Protein AF-A0A2K8KX48-F1 (afdb_monomer_lite)

Foldseek 3Di:
DDLLVVLVVLLVVLLVVQLCVLCVVVVVQDDDDPVLVVLLCLLVVLLVVVCCVPVVPDPPLVVPVVVNSVVSSVSSNVSSNLSSCLRVCSSVDHQPDPVSSNVSSNVSSVVSSVVSNVVVVVVCVVVVVVVVPPDDPD

Secondary structure (DSSP, 8-state):
--HHHHHHHHHHHHHHHHHHHHHHHTGGG-PPPHHHHHHHTHHHHHHHHHHHHHHTT-HHHHS-HHHHHHHHHHHHHHHHHHHHGGGGGGGTS---SHHHHHHHHHHHHHHHHHHHHHHHHHHHHHHHHHHHHSS---

Structure (mmCIF, N/CA/C/O backbone):
data_AF-A0A2K8KX48-F1
#
_entry.id   AF-A0A2K8KX48-F1
#
loop_
_atom_site.group_PDB
_atom_site.id
_atom_site.type_symbol
_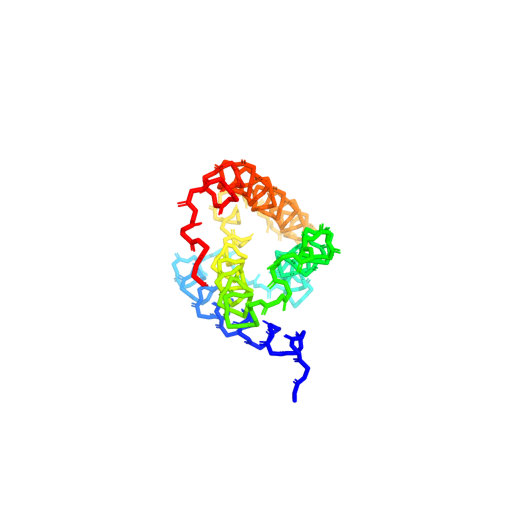atom_site.label_atom_id
_atom_site.label_alt_id
_atom_site.label_comp_id
_atom_site.label_asym_id
_atom_site.label_entity_id
_atom_site.label_seq_id
_atom_site.pdbx_PDB_ins_code
_atom_site.Cartn_x
_atom_site.Cartn_y
_atom_site.Cartn_z
_atom_site.occupancy
_atom_site.B_iso_or_equiv
_atom_site.auth_seq_id
_atom_site.auth_comp_id
_atom_site.auth_asym_id
_atom_site.auth_atom_id
_atom_site.pdbx_PDB_model_num
ATOM 1 N N . MET A 1 1 ? -8.140 -1.279 -21.639 1.00 60.91 1 MET A N 1
ATOM 2 C CA . MET A 1 1 ? -8.282 -1.159 -20.169 1.00 60.91 1 MET A CA 1
ATOM 3 C C . MET A 1 1 ? -7.151 -0.266 -19.671 1.00 60.91 1 MET A C 1
ATOM 5 O O . MET A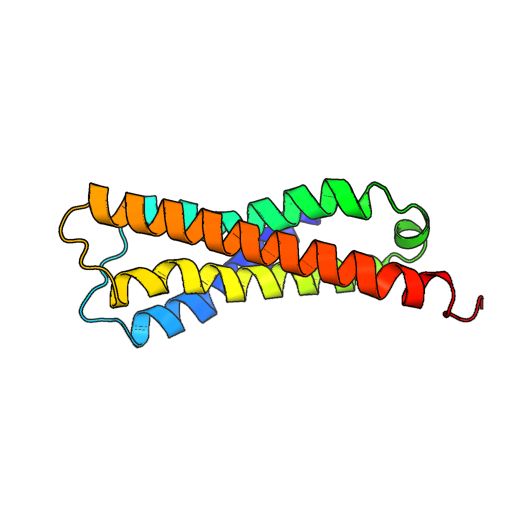 1 1 ? -6.049 -0.441 -20.174 1.00 60.91 1 MET A O 1
ATOM 9 N N . SER A 1 2 ? -7.387 0.729 -18.805 1.00 80.25 2 SER A N 1
ATOM 10 C CA . SER A 1 2 ? -6.300 1.636 -18.388 1.00 80.25 2 SER A CA 1
ATOM 11 C C . SER A 1 2 ? -5.314 0.924 -17.441 1.00 80.25 2 SER A C 1
ATOM 13 O O . SER A 1 2 ? -5.760 0.128 -16.608 1.00 80.25 2 SER A O 1
ATOM 15 N N . PRO A 1 3 ? -3.995 1.204 -17.511 1.00 76.12 3 PRO A N 1
ATOM 16 C CA . PRO A 1 3 ? -2.998 0.586 -16.625 1.00 76.12 3 PRO A CA 1
ATOM 17 C C . PRO A 1 3 ? -3.282 0.816 -15.134 1.00 76.12 3 PRO A C 1
ATOM 19 O O . PRO A 1 3 ? -3.030 -0.050 -14.299 1.00 76.12 3 PRO A O 1
ATOM 22 N N . LEU A 1 4 ? -3.870 1.969 -14.805 1.00 81.44 4 LEU A N 1
ATOM 23 C CA . LEU A 1 4 ? -4.256 2.343 -13.445 1.00 81.44 4 LEU A CA 1
ATOM 24 C C . LEU A 1 4 ? -5.456 1.530 -12.941 1.00 81.44 4 LEU A C 1
ATOM 26 O O . LEU A 1 4 ? -5.487 1.106 -11.791 1.00 81.44 4 LEU A O 1
ATOM 30 N N . PHE A 1 5 ? -6.427 1.245 -13.808 1.00 84.31 5 PHE A N 1
ATOM 31 C CA . PHE A 1 5 ? -7.535 0.363 -13.449 1.00 84.31 5 PHE A CA 1
ATOM 32 C C . PHE A 1 5 ? -7.069 -1.091 -13.303 1.00 84.31 5 PHE A C 1
ATOM 34 O O . PHE A 1 5 ? -7.458 -1.777 -12.362 1.00 84.31 5 PHE A O 1
ATOM 41 N N . GLN A 1 6 ? -6.176 -1.554 -14.181 1.00 85.38 6 GLN A N 1
ATOM 42 C CA . GLN A 1 6 ? -5.566 -2.880 -14.059 1.00 85.38 6 GLN A CA 1
ATOM 43 C C . GLN A 1 6 ? -4.768 -3.027 -12.760 1.00 85.38 6 GLN A C 1
ATOM 45 O O . GLN A 1 6 ? -4.885 -4.049 -12.085 1.00 85.38 6 GLN A O 1
ATOM 50 N N . SER A 1 7 ? -4.001 -2.001 -12.382 1.00 86.62 7 SER A N 1
ATOM 51 C CA . SER A 1 7 ? -3.256 -2.001 -11.123 1.00 86.62 7 SER A CA 1
ATOM 52 C C . SER A 1 7 ? -4.188 -2.060 -9.918 1.00 86.62 7 SER A C 1
ATOM 54 O O . SER A 1 7 ? -3.938 -2.837 -9.003 1.00 86.62 7 SER A O 1
ATOM 56 N N . LEU A 1 8 ? -5.288 -1.305 -9.933 1.00 89.81 8 LEU A N 1
ATOM 57 C CA . LEU A 1 8 ? -6.283 -1.333 -8.867 1.00 89.81 8 LEU A CA 1
ATOM 58 C C . LEU A 1 8 ? -6.912 -2.723 -8.714 1.00 89.81 8 LEU A C 1
ATOM 60 O O . LEU A 1 8 ? -7.068 -3.198 -7.593 1.00 89.81 8 LEU A O 1
ATOM 64 N N . LEU A 1 9 ? -7.244 -3.392 -9.822 1.00 91.62 9 LEU A N 1
ATOM 65 C CA . LEU A 1 9 ? -7.827 -4.736 -9.789 1.00 91.62 9 LEU A CA 1
ATOM 66 C C . LEU A 1 9 ? -6.846 -5.783 -9.251 1.00 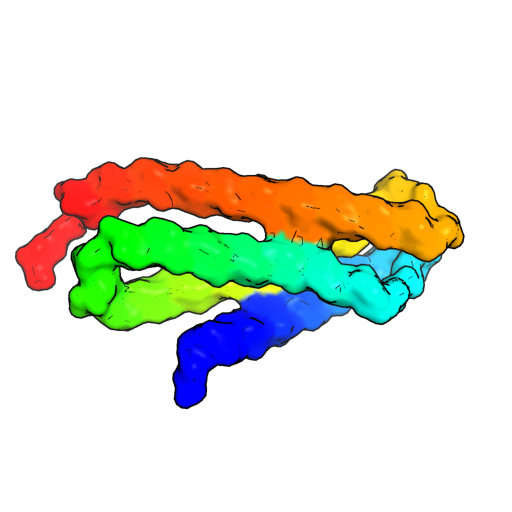91.62 9 LEU A C 1
ATOM 68 O O . LEU A 1 9 ? -7.218 -6.578 -8.389 1.00 91.62 9 LEU A O 1
ATOM 72 N N . ILE A 1 10 ? -5.593 -5.766 -9.720 1.00 90.56 10 ILE A N 1
ATOM 73 C CA . ILE A 1 10 ? -4.540 -6.661 -9.213 1.00 90.56 10 ILE A CA 1
ATOM 74 C C . ILE A 1 10 ? -4.321 -6.403 -7.722 1.00 90.56 10 ILE A C 1
ATOM 76 O O . ILE A 1 10 ? -4.277 -7.342 -6.928 1.00 90.56 10 ILE A O 1
ATOM 80 N N . TYR A 1 11 ? -4.234 -5.131 -7.335 1.00 91.62 11 TYR A N 1
ATOM 81 C CA . TYR A 1 11 ? -4.080 -4.731 -5.947 1.00 91.62 11 TYR A CA 1
ATOM 82 C C . TYR A 1 11 ? -5.220 -5.246 -5.076 1.00 91.62 11 TYR A C 1
ATOM 84 O O . TYR A 1 11 ? -4.969 -5.886 -4.061 1.00 91.62 11 TYR A O 1
ATOM 92 N N . ALA A 1 12 ? -6.466 -4.996 -5.482 1.00 90.94 12 ALA A N 1
ATOM 93 C CA . ALA A 1 12 ? -7.648 -5.404 -4.740 1.00 90.94 12 ALA A CA 1
ATOM 94 C C . ALA A 1 12 ? -7.712 -6.928 -4.586 1.00 90.94 12 ALA A C 1
ATOM 96 O O . ALA A 1 12 ? -7.998 -7.413 -3.493 1.00 90.94 12 ALA A O 1
ATOM 97 N N . LEU A 1 13 ? -7.386 -7.683 -5.641 1.00 92.81 13 LEU A N 1
ATOM 98 C CA . LEU A 1 13 ? -7.326 -9.142 -5.584 1.00 92.81 13 LEU A CA 1
ATOM 99 C C . LEU A 1 13 ? -6.310 -9.616 -4.537 1.00 92.81 13 LEU A C 1
ATOM 101 O O . LEU A 1 13 ? -6.654 -10.402 -3.653 1.00 92.81 13 LEU A O 1
ATOM 105 N N . VAL A 1 14 ? -5.074 -9.115 -4.608 1.00 91.88 14 VAL A N 1
ATOM 106 C CA . VAL A 1 14 ? -4.014 -9.480 -3.657 1.00 91.88 14 VAL A CA 1
ATOM 107 C C . VAL A 1 14 ? -4.395 -9.050 -2.241 1.00 91.88 14 VAL A C 1
ATOM 109 O O . VAL A 1 14 ? -4.291 -9.845 -1.308 1.00 91.88 14 VAL A O 1
ATOM 112 N N . LEU A 1 15 ? -4.897 -7.826 -2.073 1.00 89.81 15 LEU A N 1
ATOM 113 C CA . LEU A 1 15 ? -5.318 -7.298 -0.781 1.00 89.81 15 LEU A CA 1
ATOM 114 C C . LEU A 1 15 ? -6.401 -8.178 -0.153 1.00 89.81 15 LEU A C 1
ATOM 116 O O . LEU A 1 15 ? -6.279 -8.523 1.015 1.00 89.81 15 LEU A O 1
ATOM 120 N N . VAL A 1 16 ? -7.429 -8.584 -0.903 1.00 88.75 16 VAL A N 1
ATOM 121 C CA . VAL A 1 16 ? -8.497 -9.456 -0.387 1.00 88.75 16 VAL A CA 1
ATOM 122 C C . VAL A 1 16 ? -7.938 -10.811 0.047 1.00 88.75 16 VAL A C 1
ATOM 124 O O . VAL A 1 16 ? -8.238 -11.274 1.151 1.00 88.75 16 VAL A O 1
ATOM 127 N N . VAL A 1 17 ? -7.087 -11.438 -0.769 1.00 89.88 17 VAL A N 1
ATOM 128 C CA . VAL A 1 17 ? -6.478 -12.738 -0.437 1.00 89.88 17 VAL A CA 1
ATOM 129 C C . VAL A 1 17 ? -5.649 -12.645 0.845 1.00 89.88 17 VAL A C 1
ATOM 131 O O . VAL A 1 17 ? -5.834 -13.442 1.762 1.00 89.88 17 VAL A O 1
ATOM 134 N N . PHE A 1 18 ? -4.769 -11.655 0.964 1.00 88.25 18 PHE A N 1
ATOM 135 C CA . PHE A 1 18 ? -3.897 -11.563 2.134 1.00 88.25 18 PHE A CA 1
ATOM 136 C C . PHE A 1 18 ? -4.613 -11.002 3.367 1.00 88.25 18 PHE A C 1
ATOM 138 O O . PHE A 1 18 ? -4.403 -11.501 4.471 1.00 88.25 18 PHE A O 1
ATOM 145 N N . ALA A 1 19 ? -5.520 -10.034 3.212 1.00 83.75 19 ALA A N 1
ATOM 146 C CA . ALA A 1 19 ? -6.298 -9.502 4.330 1.00 83.75 19 ALA A CA 1
ATOM 147 C C . ALA A 1 19 ? -7.219 -10.569 4.931 1.00 83.75 19 ALA A C 1
ATOM 149 O O . ALA A 1 19 ? -7.367 -10.619 6.151 1.00 83.75 19 ALA A O 1
ATOM 150 N N . THR A 1 20 ? -7.791 -11.465 4.117 1.00 83.69 20 THR A N 1
ATOM 151 C CA . THR A 1 20 ? -8.572 -12.604 4.634 1.00 83.69 20 THR A CA 1
ATOM 152 C C . THR A 1 20 ? -7.700 -13.599 5.399 1.00 83.69 20 THR A C 1
ATOM 154 O O . THR A 1 20 ? -8.129 -14.082 6.449 1.00 83.69 20 THR A O 1
ATOM 157 N N . MET A 1 21 ? -6.465 -13.856 4.955 1.00 82.81 21 MET A N 1
ATOM 158 C CA . MET A 1 21 ? -5.500 -14.684 5.695 1.00 82.81 21 MET A CA 1
ATOM 159 C C . MET A 1 21 ? -5.070 -14.049 7.024 1.00 82.81 21 MET A C 1
ATOM 161 O O . MET A 1 21 ? -5.011 -14.734 8.045 1.00 82.81 21 MET A O 1
ATOM 165 N N . VAL A 1 22 ? -4.784 -12.745 7.029 1.00 79.12 22 VAL A N 1
ATOM 166 C CA . VAL A 1 22 ? -4.429 -11.989 8.241 1.00 79.12 22 VAL A CA 1
ATOM 167 C C . VAL A 1 22 ? -5.613 -11.994 9.212 1.00 79.12 22 VAL A C 1
ATOM 169 O O . VAL A 1 22 ? -5.481 -12.390 10.370 1.00 79.12 22 VAL A O 1
ATOM 172 N N . HIS A 1 23 ? -6.809 -11.676 8.717 1.00 77.38 23 HIS A N 1
ATOM 173 C CA . HIS A 1 23 ? -8.026 -11.632 9.516 1.00 77.38 23 HIS A CA 1
ATOM 174 C C . HIS A 1 23 ? -8.443 -13.000 10.077 1.00 77.38 23 HIS A C 1
ATOM 176 O O . HIS A 1 23 ? -8.885 -13.063 11.226 1.00 77.38 23 HIS A O 1
ATOM 182 N N . SER A 1 24 ? -8.290 -14.099 9.326 1.00 75.06 24 SER A N 1
ATOM 183 C CA . SER A 1 24 ? -8.662 -15.441 9.803 1.00 75.06 24 SER A CA 1
ATOM 184 C C . SER A 1 24 ? -7.874 -15.853 11.049 1.00 75.06 24 SER A C 1
ATOM 186 O O . SER A 1 24 ? -8.444 -16.457 11.958 1.00 75.06 24 SER A O 1
ATOM 188 N N . LYS A 1 25 ? -6.603 -15.441 11.142 1.00 69.62 25 LYS A N 1
ATOM 189 C CA . LYS A 1 25 ? -5.748 -15.646 12.320 1.00 69.62 25 LYS A CA 1
ATOM 190 C C . LYS A 1 25 ? -6.095 -14.732 13.500 1.00 69.62 25 LYS A C 1
ATOM 192 O O . LYS A 1 25 ? -5.723 -15.035 14.627 1.00 69.62 25 LYS A O 1
ATOM 197 N N . GLY A 1 26 ? -6.827 -13.645 13.261 1.00 63.25 26 GLY A N 1
ATOM 198 C CA . GLY A 1 26 ? -7.136 -12.602 14.243 1.00 63.25 26 GLY A CA 1
ATOM 199 C C . GLY A 1 26 ? -8.606 -12.479 14.654 1.00 63.25 26 GLY A C 1
ATOM 200 O O . GLY A 1 26 ? -8.986 -11.446 15.210 1.00 63.25 26 GLY A O 1
ATOM 201 N N . ARG A 1 27 ? -9.441 -13.493 14.367 1.00 62.50 27 ARG A N 1
ATOM 202 C CA . ARG A 1 27 ? -10.919 -13.471 14.498 1.00 62.50 27 ARG A CA 1
ATOM 203 C C . ARG A 1 27 ? -11.461 -12.900 15.816 1.00 62.50 27 ARG A C 1
ATOM 205 O O . ARG A 1 27 ? -12.545 -12.328 15.809 1.00 62.50 27 ARG A O 1
ATOM 212 N N . HIS A 1 28 ? -10.732 -13.020 16.925 1.00 57.19 28 HIS A N 1
ATOM 213 C CA . HIS A 1 28 ? -11.203 -12.585 18.244 1.00 57.19 28 HIS A CA 1
ATOM 214 C C . HIS A 1 28 ? -11.211 -11.059 18.476 1.00 57.19 28 HIS A C 1
ATOM 216 O O . HIS A 1 28 ? -11.863 -10.615 19.417 1.00 57.19 28 HIS A O 1
ATOM 222 N N . PHE A 1 29 ? -10.554 -10.246 17.633 1.00 54.25 29 PHE A N 1
ATOM 223 C CA . PHE A 1 29 ? -10.338 -8.808 17.903 1.00 54.25 29 PHE A CA 1
ATOM 224 C C . PHE A 1 29 ? -10.964 -7.840 16.875 1.00 54.25 29 PHE A C 1
ATOM 226 O O . PHE A 1 29 ? -10.794 -6.619 16.972 1.00 54.25 29 PHE A O 1
ATOM 233 N N . ASN A 1 30 ? -11.646 -8.350 15.841 1.00 59.91 30 ASN A N 1
ATOM 234 C CA . ASN A 1 30 ? -11.491 -7.716 14.531 1.00 59.91 30 ASN A CA 1
ATOM 235 C C . ASN A 1 30 ? -12.752 -7.524 13.677 1.00 59.91 30 ASN A C 1
ATOM 237 O O . ASN A 1 30 ? -12.694 -7.748 12.478 1.00 59.91 30 ASN A O 1
ATOM 241 N N . THR A 1 31 ? -13.874 -7.028 14.203 1.00 71.19 31 THR A N 1
ATOM 242 C CA . THR A 1 31 ? -14.864 -6.406 13.298 1.00 71.19 31 THR A CA 1
ATOM 243 C C . THR A 1 31 ? -14.206 -5.209 12.600 1.00 71.19 31 THR A C 1
ATOM 245 O O . THR A 1 31 ? -13.762 -4.266 13.268 1.00 71.19 31 THR A O 1
ATOM 248 N N . ILE A 1 32 ? -14.081 -5.295 11.271 1.00 70.50 32 ILE A 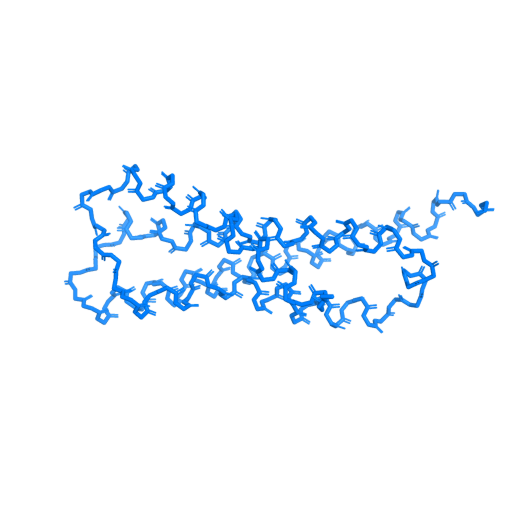N 1
ATOM 249 C CA . ILE A 1 32 ? -13.567 -4.228 10.404 1.00 70.50 32 ILE A CA 1
ATOM 250 C C . ILE A 1 32 ? -14.744 -3.315 10.079 1.00 70.50 32 ILE A C 1
ATOM 252 O O . ILE A 1 32 ? -15.733 -3.746 9.485 1.00 70.50 32 ILE A O 1
ATOM 256 N N . HIS A 1 33 ? -14.653 -2.060 10.492 1.00 76.75 33 HIS A N 1
ATOM 257 C CA . HIS A 1 33 ? -15.613 -1.037 10.128 1.00 76.75 33 HIS A CA 1
ATOM 258 C C . HIS A 1 33 ? -15.424 -0.665 8.646 1.00 76.75 33 HIS A C 1
ATOM 260 O O . HIS A 1 33 ? -14.284 -0.546 8.202 1.00 76.75 33 HIS A O 1
ATOM 266 N N . PRO A 1 34 ? -16.486 -0.414 7.862 1.00 78.62 34 PRO A N 1
ATOM 267 C CA . PRO A 1 34 ? -16.352 -0.103 6.434 1.00 78.62 34 PRO A CA 1
ATOM 268 C C . PRO A 1 34 ? -15.403 1.067 6.127 1.00 78.62 34 PRO A C 1
ATOM 270 O O . PRO A 1 34 ? -14.644 1.014 5.167 1.00 78.62 34 PRO A O 1
ATOM 273 N N . LEU A 1 35 ? -15.382 2.095 6.984 1.00 80.00 35 LEU A N 1
ATOM 274 C CA . LEU A 1 35 ? -14.458 3.235 6.858 1.00 80.00 35 LEU A CA 1
ATOM 275 C C . LEU A 1 35 ? -12.977 2.837 6.961 1.00 80.00 35 LEU A C 1
ATOM 277 O O . LEU A 1 35 ? -12.117 3.522 6.416 1.00 80.00 35 LEU A O 1
ATOM 281 N N . GLU A 1 36 ? -12.667 1.730 7.635 1.00 75.75 36 GLU A N 1
ATOM 282 C CA . GLU A 1 36 ? -11.297 1.236 7.769 1.00 75.75 36 GLU A CA 1
ATOM 283 C C . GLU A 1 36 ? -10.750 0.670 6.452 1.00 75.75 36 GLU A C 1
ATOM 285 O O . GLU A 1 36 ? -9.538 0.664 6.245 1.00 75.75 36 GLU A O 1
ATOM 290 N N . ILE A 1 37 ? -11.636 0.242 5.545 1.00 80.50 37 ILE A N 1
ATOM 291 C CA . ILE A 1 37 ? -11.265 -0.347 4.254 1.00 80.50 37 ILE A CA 1
ATOM 292 C C . ILE A 1 37 ? -10.496 0.667 3.405 1.00 80.50 37 ILE A C 1
ATOM 294 O O . ILE A 1 37 ? -9.542 0.287 2.737 1.00 80.50 37 ILE A O 1
ATOM 298 N N . ALA A 1 38 ? -10.840 1.956 3.478 1.00 85.00 38 ALA A N 1
ATOM 299 C CA . ALA A 1 38 ? -10.148 3.002 2.726 1.00 85.00 38 ALA A CA 1
ATOM 300 C C . ALA A 1 38 ? -8.646 3.072 3.062 1.00 85.00 38 ALA A C 1
ATOM 302 O O . ALA A 1 38 ? -7.819 3.245 2.168 1.00 85.00 38 ALA A O 1
ATOM 303 N N . PHE A 1 39 ? -8.273 2.860 4.328 1.00 86.81 39 PHE A N 1
ATOM 304 C CA . PHE A 1 39 ? -6.870 2.887 4.761 1.00 86.81 39 PHE A CA 1
ATOM 305 C C . PHE A 1 39 ? -6.071 1.687 4.269 1.00 86.81 39 PHE A C 1
ATOM 307 O O . PHE A 1 39 ? -4.854 1.783 4.120 1.00 86.81 39 PHE A O 1
ATOM 314 N N . LEU A 1 40 ? -6.745 0.581 3.944 1.00 86.75 40 LEU A N 1
ATOM 315 C CA . LEU A 1 40 ? -6.084 -0.552 3.314 1.00 86.75 40 LEU A CA 1
ATOM 316 C C . LEU A 1 40 ? -5.547 -0.193 1.935 1.00 86.75 40 LEU A C 1
ATOM 318 O O . LEU A 1 40 ? -4.577 -0.811 1.544 1.00 86.75 40 LEU A O 1
ATOM 322 N N . PHE A 1 41 ? -6.102 0.807 1.239 1.00 89.38 41 PHE A N 1
ATOM 323 C CA . PHE A 1 41 ? -5.657 1.233 -0.094 1.00 89.38 41 PHE A CA 1
ATOM 324 C C . PHE A 1 41 ? -4.529 2.280 -0.082 1.00 89.38 41 PHE A C 1
ATOM 326 O O . PHE A 1 41 ? -4.007 2.619 -1.145 1.00 89.38 41 PHE A O 1
ATOM 333 N N . MET A 1 42 ? -4.099 2.778 1.084 1.00 89.56 42 MET A N 1
ATOM 334 C CA . MET A 1 42 ? -2.992 3.749 1.164 1.00 89.56 42 MET A CA 1
ATOM 335 C C . MET A 1 42 ? -1.674 3.254 0.538 1.00 89.56 42 MET A C 1
ATOM 337 O O . MET A 1 42 ? -1.030 4.027 -0.178 1.00 89.56 42 MET A O 1
ATOM 341 N N . PRO A 1 43 ? -1.278 1.976 0.692 1.00 88.75 43 PRO A N 1
ATOM 342 C CA . PRO A 1 43 ? -0.095 1.452 0.013 1.00 88.75 43 PRO A CA 1
ATOM 343 C C . PRO A 1 43 ? -0.228 1.447 -1.514 1.00 88.75 43 PRO A C 1
ATOM 345 O O . PRO A 1 43 ? 0.754 1.700 -2.208 1.00 88.75 43 PRO A O 1
ATOM 348 N N . TRP A 1 44 ? -1.431 1.219 -2.055 1.00 90.38 44 TRP A N 1
ATOM 349 C CA . TRP A 1 44 ? -1.669 1.337 -3.498 1.00 90.38 44 TRP A CA 1
ATOM 350 C C . TRP A 1 44 ? -1.519 2.777 -3.981 1.00 90.38 44 TRP A C 1
ATOM 352 O O . TRP A 1 44 ? -0.819 3.015 -4.962 1.00 90.38 44 TRP A O 1
ATOM 362 N N . LEU A 1 45 ? -2.112 3.740 -3.267 1.00 89.56 45 LEU A N 1
ATOM 363 C CA . LEU A 1 45 ? -1.954 5.165 -3.580 1.00 89.56 45 LEU A CA 1
ATOM 364 C C . LEU A 1 45 ? -0.482 5.581 -3.558 1.00 89.56 45 LEU A C 1
ATOM 366 O O . LEU A 1 45 ? -0.037 6.342 -4.413 1.00 89.56 45 LEU A O 1
ATOM 370 N N . THR A 1 46 ? 0.283 5.025 -2.621 1.00 87.38 46 THR A N 1
ATOM 371 C CA . THR A 1 46 ? 1.722 5.260 -2.510 1.00 87.38 46 THR A CA 1
ATOM 372 C C . THR A 1 46 ? 2.481 4.682 -3.699 1.00 87.38 46 THR A C 1
ATOM 374 O O . THR A 1 46 ? 3.310 5.386 -4.268 1.00 87.38 46 THR A O 1
ATOM 37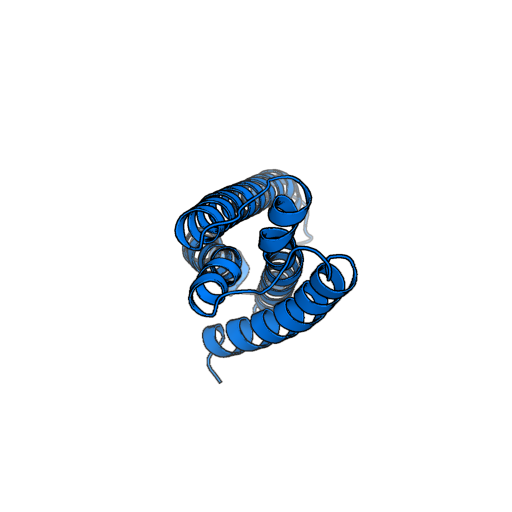7 N N . VAL A 1 47 ? 2.171 3.453 -4.136 1.00 84.75 47 VAL A N 1
ATOM 378 C CA . VAL A 1 47 ? 2.732 2.888 -5.378 1.00 84.75 47 VAL A CA 1
ATOM 379 C C . VAL A 1 47 ? 2.424 3.787 -6.561 1.00 84.75 47 VAL A C 1
ATOM 381 O O . VAL A 1 47 ? 3.341 4.141 -7.287 1.00 84.75 47 VAL A O 1
ATOM 384 N N . VAL A 1 48 ? 1.164 4.177 -6.755 1.00 84.62 48 VAL A N 1
ATOM 385 C CA . VAL A 1 48 ? 0.765 5.004 -7.902 1.00 84.62 48 VAL A CA 1
ATOM 386 C C . VAL A 1 48 ? 1.478 6.358 -7.876 1.00 84.62 48 VAL A C 1
ATOM 388 O O . VAL A 1 48 ? 2.025 6.776 -8.896 1.00 84.62 48 VAL A O 1
ATOM 391 N N . GLY A 1 49 ? 1.527 7.016 -6.714 1.00 82.00 49 GLY A N 1
ATOM 392 C CA . GLY A 1 49 ? 2.197 8.305 -6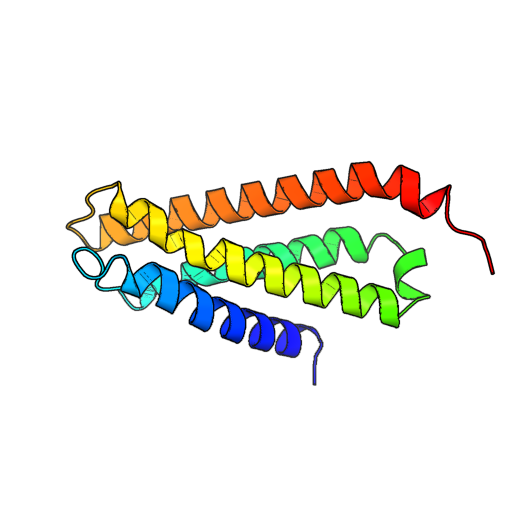.544 1.00 82.00 49 GLY A CA 1
ATOM 393 C C . GLY A 1 49 ? 3.705 8.221 -6.774 1.00 82.00 49 GLY A C 1
ATOM 394 O O . GLY A 1 49 ? 4.260 9.003 -7.542 1.00 82.00 49 GLY A O 1
ATOM 395 N N . MET A 1 50 ? 4.373 7.235 -6.172 1.00 77.12 50 MET A N 1
ATOM 396 C CA . MET A 1 50 ? 5.804 7.017 -6.384 1.00 77.12 50 MET A CA 1
ATOM 397 C C . MET A 1 50 ? 6.111 6.646 -7.823 1.00 77.12 50 MET A C 1
ATOM 399 O O . MET A 1 50 ? 7.052 7.168 -8.403 1.00 77.12 50 MET A O 1
ATOM 403 N N . ALA A 1 51 ? 5.327 5.759 -8.414 1.00 71.19 51 ALA A N 1
ATOM 404 C CA . ALA A 1 51 ? 5.562 5.306 -9.764 1.00 71.19 51 ALA A CA 1
ATOM 405 C C . ALA A 1 51 ? 5.428 6.460 -10.774 1.00 71.19 51 ALA A C 1
ATOM 407 O O . ALA A 1 51 ? 6.211 6.525 -11.715 1.00 71.19 51 ALA A O 1
ATOM 408 N N . TYR A 1 52 ? 4.535 7.427 -10.534 1.00 69.06 52 TYR A N 1
ATOM 409 C CA . TYR A 1 52 ? 4.485 8.658 -11.326 1.00 69.06 52 TYR A CA 1
ATOM 410 C C . TYR A 1 52 ? 5.766 9.502 -11.186 1.00 69.06 52 TYR A C 1
ATOM 412 O O . TYR A 1 52 ? 6.301 9.975 -12.183 1.00 69.06 52 TYR A O 1
ATOM 420 N N . ILE A 1 53 ? 6.291 9.647 -9.964 1.00 69.44 53 ILE A N 1
ATOM 421 C CA . ILE A 1 53 ? 7.494 10.449 -9.674 1.00 69.44 53 ILE A CA 1
ATOM 422 C C . ILE A 1 53 ? 8.782 9.777 -10.186 1.00 69.44 53 ILE A C 1
ATOM 424 O O . ILE A 1 53 ? 9.645 10.450 -10.743 1.00 69.44 53 ILE A O 1
ATOM 428 N N . PHE A 1 54 ? 8.927 8.464 -9.993 1.00 64.19 54 PHE A N 1
ATOM 429 C CA . PHE A 1 54 ? 10.154 7.716 -10.289 1.00 64.19 54 PHE A CA 1
ATOM 430 C C . PHE A 1 54 ? 10.210 7.177 -11.714 1.00 64.19 54 PHE A C 1
ATOM 432 O O . PHE A 1 54 ? 11.280 7.170 -12.306 1.00 64.19 54 PHE A O 1
ATOM 439 N N . PHE A 1 55 ? 9.098 6.706 -12.283 1.00 59.81 55 PHE A N 1
ATOM 440 C CA . PHE A 1 55 ? 9.126 6.239 -13.670 1.00 59.81 55 PHE A CA 1
ATOM 441 C C . PHE A 1 55 ? 8.944 7.379 -14.660 1.00 59.81 55 PHE A C 1
ATOM 443 O O . PHE A 1 55 ? 9.487 7.298 -15.752 1.00 59.81 55 PHE A O 1
ATOM 450 N N . GLY A 1 56 ? 8.250 8.458 -14.279 1.00 56.19 56 GLY A N 1
ATOM 451 C CA . GLY A 1 56 ? 8.169 9.672 -15.093 1.00 56.19 56 GLY A CA 1
ATOM 452 C C . GLY A 1 56 ? 9.514 10.380 -15.296 1.00 56.19 56 GLY A C 1
ATOM 453 O O . GLY A 1 56 ? 9.611 11.208 -16.191 1.00 56.19 56 GLY A O 1
ATOM 454 N N . SER A 1 57 ? 10.539 10.064 -14.496 1.00 56.06 57 SER A N 1
ATOM 455 C CA . SER A 1 57 ? 11.878 10.664 -14.580 1.00 56.06 57 SER A CA 1
ATOM 456 C C . SER A 1 57 ? 12.930 9.789 -15.273 1.00 56.06 57 SER A C 1
ATOM 458 O O . SER A 1 57 ? 14.075 10.220 -15.395 1.00 56.06 57 SER A O 1
ATOM 460 N N . ILE A 1 58 ? 12.577 8.576 -15.725 1.00 57.44 58 ILE A N 1
ATOM 461 C CA . ILE A 1 58 ? 13.514 7.632 -16.357 1.00 57.44 58 ILE A CA 1
ATOM 462 C C . ILE A 1 58 ? 13.046 7.321 -17.785 1.00 57.44 58 ILE A C 1
ATOM 464 O O . ILE A 1 58 ? 12.319 6.352 -18.019 1.00 57.44 58 ILE A O 1
ATOM 468 N N . ASP A 1 59 ? 13.512 8.116 -18.751 1.00 53.59 59 ASP A N 1
ATOM 469 C CA . ASP A 1 59 ? 13.188 7.956 -20.179 1.00 53.59 59 ASP A CA 1
ATOM 470 C C . ASP A 1 59 ? 13.597 6.571 -20.727 1.00 53.59 59 ASP A C 1
ATOM 472 O O . ASP A 1 59 ? 12.852 5.941 -21.475 1.00 53.59 59 ASP A O 1
ATOM 476 N N . ALA A 1 60 ? 14.719 6.017 -20.251 1.00 53.91 60 ALA A N 1
ATOM 477 C CA . ALA A 1 60 ? 15.240 4.712 -20.681 1.00 53.91 60 ALA A CA 1
ATOM 478 C C . ALA A 1 60 ? 14.344 3.510 -20.306 1.00 53.91 60 ALA A C 1
ATOM 480 O O . ALA A 1 60 ? 14.447 2.439 -20.907 1.00 53.91 60 ALA A O 1
ATOM 481 N N . LEU A 1 61 ? 13.454 3.651 -19.313 1.00 52.94 61 LEU A N 1
ATOM 482 C CA . LEU A 1 61 ? 12.534 2.577 -18.914 1.00 52.94 61 LEU A CA 1
ATOM 483 C C . LEU A 1 61 ? 11.278 2.537 -19.797 1.00 52.94 61 LEU A C 1
ATOM 485 O O . LEU A 1 61 ? 10.672 1.473 -19.945 1.00 52.94 61 LEU A O 1
ATOM 489 N N . TYR A 1 62 ? 10.904 3.672 -20.397 1.00 51.34 62 TYR A N 1
ATOM 490 C CA . TYR A 1 62 ? 9.765 3.774 -21.313 1.00 51.34 62 TYR A CA 1
ATOM 491 C C . TYR A 1 62 ? 10.030 3.092 -22.658 1.00 51.34 62 TYR A C 1
ATOM 493 O O . TYR A 1 62 ? 9.105 2.535 -23.251 1.00 51.34 62 TYR A O 1
ATOM 501 N N . GLU A 1 63 ? 11.286 3.062 -23.108 1.00 53.97 63 GLU A N 1
ATOM 502 C CA . GLU A 1 63 ? 11.682 2.424 -24.371 1.00 53.97 63 GLU A CA 1
ATOM 503 C C . GLU A 1 63 ? 11.528 0.889 -24.341 1.00 53.97 63 GLU A C 1
ATOM 505 O O . GLU A 1 63 ? 11.346 0.258 -25.383 1.00 53.97 63 GLU A O 1
ATOM 510 N N . ARG A 1 64 ? 11.510 0.267 -23.148 1.00 63.22 64 ARG A N 1
ATOM 511 C CA . ARG A 1 64 ? 11.341 -1.188 -22.955 1.00 63.22 64 ARG A CA 1
ATOM 512 C C . ARG A 1 64 ? 10.022 -1.519 -22.239 1.00 63.22 64 ARG A C 1
ATOM 514 O O . ARG A 1 64 ? 9.992 -1.957 -21.086 1.00 63.22 64 ARG A O 1
ATOM 521 N N . THR A 1 65 ? 8.914 -1.365 -22.965 1.00 66.38 65 THR A N 1
ATOM 522 C CA . THR A 1 65 ? 7.516 -1.507 -22.489 1.00 66.38 65 THR A CA 1
ATOM 523 C C . THR A 1 65 ? 7.210 -2.776 -21.671 1.00 66.38 65 THR A C 1
ATOM 525 O O . THR A 1 65 ? 6.439 -2.724 -20.706 1.00 66.38 65 THR A O 1
ATOM 528 N N . GLY A 1 66 ? 7.819 -3.920 -22.002 1.00 67.62 66 GLY A N 1
ATOM 529 C CA . GLY A 1 66 ? 7.614 -5.184 -21.279 1.00 67.62 66 GLY A CA 1
ATOM 530 C C . GLY A 1 66 ? 8.210 -5.193 -19.866 1.00 67.62 66 GLY A C 1
ATOM 531 O O . GLY A 1 66 ? 7.564 -5.639 -18.916 1.00 67.62 66 GLY A O 1
ATOM 532 N N . VAL A 1 67 ? 9.415 -4.642 -19.708 1.00 68.69 67 VAL A N 1
ATOM 533 C CA . VAL A 1 67 ? 10.131 -4.584 -18.423 1.00 68.69 67 VAL A CA 1
ATOM 534 C C . VAL A 1 67 ? 9.428 -3.619 -17.470 1.00 68.69 67 VAL A C 1
ATOM 536 O O . VAL A 1 67 ? 9.188 -3.955 -16.310 1.00 68.69 67 VAL A O 1
ATOM 539 N N . TRP A 1 68 ? 9.004 -2.462 -17.981 1.00 69.19 68 TRP A N 1
ATOM 540 C CA . TRP A 1 68 ? 8.208 -1.495 -17.226 1.00 69.19 68 TRP A CA 1
ATOM 541 C C . TRP A 1 68 ? 6.910 -2.111 -16.682 1.00 69.19 68 TRP A C 1
ATOM 543 O O . TRP A 1 68 ? 6.605 -1.996 -15.493 1.00 69.19 68 TRP A O 1
ATOM 553 N N . THR A 1 69 ? 6.188 -2.850 -17.530 1.00 72.88 69 THR A N 1
ATOM 554 C CA . THR A 1 69 ? 4.935 -3.520 -17.149 1.00 72.88 69 THR A CA 1
ATOM 555 C C . THR A 1 69 ? 5.161 -4.559 -16.049 1.00 72.88 69 THR A C 1
ATOM 557 O O . THR A 1 69 ? 4.396 -4.623 -15.085 1.00 72.88 69 THR A O 1
ATOM 560 N N . PHE A 1 70 ? 6.230 -5.352 -16.151 1.00 74.81 70 PHE A N 1
ATOM 561 C CA . PHE A 1 70 ? 6.596 -6.329 -15.126 1.00 74.81 70 PHE A CA 1
ATOM 562 C C . PHE A 1 70 ? 6.911 -5.664 -13.777 1.00 74.81 70 PHE A C 1
ATOM 564 O O . PHE A 1 70 ? 6.359 -6.066 -12.748 1.00 74.81 70 PHE A O 1
ATOM 571 N N . PHE A 1 71 ? 7.743 -4.616 -13.776 1.00 75.56 71 PHE A N 1
ATOM 572 C CA . PHE A 1 71 ? 8.072 -3.871 -12.557 1.00 75.56 71 PHE A CA 1
ATOM 573 C C . PHE A 1 71 ? 6.835 -3.262 -11.907 1.00 75.56 71 PHE A C 1
ATOM 575 O O . PHE A 1 71 ? 6.672 -3.344 -10.687 1.00 75.56 71 PHE A O 1
ATOM 582 N N . TRP A 1 72 ? 5.949 -2.694 -12.720 1.00 76.88 72 TRP A N 1
ATOM 583 C CA . TRP A 1 72 ? 4.691 -2.136 -12.253 1.00 76.88 72 TRP A CA 1
ATOM 584 C C . TRP A 1 72 ? 3.827 -3.193 -11.554 1.00 76.88 72 TRP A C 1
ATOM 586 O O . TRP A 1 72 ? 3.417 -3.002 -10.408 1.00 76.88 72 TRP A O 1
ATOM 596 N N . ILE A 1 73 ? 3.605 -4.345 -12.196 1.00 82.00 73 ILE A N 1
ATOM 597 C CA . ILE A 1 73 ? 2.811 -5.444 -11.625 1.00 82.00 73 ILE A CA 1
ATOM 598 C C . ILE A 1 73 ? 3.417 -5.927 -10.303 1.00 82.00 73 ILE A C 1
ATOM 600 O O . ILE A 1 73 ? 2.697 -6.080 -9.314 1.00 82.00 73 ILE A O 1
ATOM 604 N N . MET A 1 74 ? 4.737 -6.114 -10.249 1.00 82.44 74 MET A N 1
ATOM 605 C CA . MET A 1 74 ? 5.418 -6.570 -9.036 1.00 82.44 74 MET A CA 1
ATOM 606 C C . MET A 1 74 ? 5.296 -5.578 -7.876 1.00 82.44 74 MET A C 1
ATOM 608 O O . MET A 1 74 ? 5.120 -5.990 -6.725 1.00 82.44 74 MET A O 1
ATOM 612 N N . GLN A 1 75 ? 5.345 -4.272 -8.148 1.00 83.62 75 GLN A N 1
ATOM 613 C CA . GLN A 1 75 ? 5.133 -3.259 -7.113 1.00 83.62 75 GLN A CA 1
ATOM 614 C C . GLN A 1 75 ? 3.707 -3.275 -6.574 1.00 83.62 75 GLN A C 1
ATOM 616 O O . GLN A 1 75 ? 3.512 -3.217 -5.360 1.00 83.62 75 GLN A O 1
ATOM 621 N N . VAL A 1 76 ? 2.725 -3.411 -7.463 1.00 87.19 76 VAL A N 1
ATOM 622 C CA . VAL A 1 76 ? 1.306 -3.483 -7.105 1.00 87.19 76 VAL A CA 1
ATOM 623 C C . VAL A 1 76 ? 1.017 -4.723 -6.254 1.00 87.19 76 VAL A C 1
ATOM 625 O O . VAL A 1 76 ? 0.353 -4.610 -5.223 1.00 87.19 76 VAL A O 1
ATOM 628 N N . ILE A 1 77 ? 1.563 -5.887 -6.626 1.00 87.81 77 ILE A N 1
ATOM 629 C CA . ILE A 1 77 ? 1.463 -7.118 -5.826 1.00 87.81 77 ILE A CA 1
ATOM 630 C C . ILE A 1 77 ? 2.118 -6.912 -4.458 1.00 87.81 77 ILE A C 1
ATOM 632 O O . ILE A 1 77 ? 1.494 -7.176 -3.431 1.00 87.81 77 ILE A O 1
ATOM 636 N N . GLY A 1 78 ? 3.350 -6.395 -4.428 1.00 85.88 78 GLY A N 1
ATOM 637 C CA . GLY A 1 78 ? 4.072 -6.139 -3.183 1.00 85.88 78 GLY A CA 1
ATOM 638 C C . GLY A 1 78 ? 3.306 -5.209 -2.241 1.00 85.88 78 GLY A C 1
ATOM 639 O O . GLY A 1 78 ? 3.204 -5.493 -1.050 1.00 85.88 78 GLY A O 1
ATOM 640 N N . ALA A 1 79 ? 2.705 -4.141 -2.766 1.00 87.88 79 ALA A N 1
ATOM 641 C CA . ALA A 1 79 ? 1.874 -3.242 -1.975 1.00 87.88 79 ALA A CA 1
ATOM 642 C C . ALA A 1 79 ? 0.573 -3.893 -1.499 1.00 87.88 79 ALA A C 1
ATOM 644 O O . ALA A 1 79 ? 0.117 -3.569 -0.406 1.00 87.88 79 ALA A O 1
ATOM 645 N N . GLY A 1 80 ? -0.032 -4.794 -2.279 1.00 86.62 80 GLY A N 1
ATOM 646 C CA . GLY A 1 80 ? -1.221 -5.546 -1.858 1.00 86.62 80 GLY A CA 1
ATOM 647 C C . GLY A 1 80 ? -0.920 -6.470 -0.677 1.00 86.62 80 GLY A C 1
ATOM 648 O O . GLY A 1 80 ? -1.660 -6.489 0.307 1.00 86.62 80 GLY A O 1
ATOM 649 N N . VAL A 1 81 ? 0.218 -7.170 -0.733 1.00 87.38 81 VAL A N 1
ATOM 650 C CA . VAL A 1 81 ? 0.708 -8.006 0.373 1.00 87.38 81 VAL A CA 1
ATOM 651 C C . VAL A 1 81 ? 0.962 -7.145 1.604 1.00 87.38 81 VAL A C 1
ATOM 653 O O . VAL A 1 81 ? 0.433 -7.424 2.675 1.00 87.38 81 VAL A O 1
ATOM 656 N N . VAL A 1 82 ? 1.726 -6.066 1.453 1.00 86.50 82 VAL A N 1
ATOM 657 C CA . VAL A 1 82 ? 2.111 -5.185 2.560 1.00 86.50 82 VAL A CA 1
ATOM 658 C C . VAL A 1 82 ? 0.900 -4.442 3.147 1.00 86.50 82 VAL A C 1
ATOM 660 O O . VAL A 1 82 ? 0.776 -4.332 4.364 1.00 86.50 82 VAL A O 1
ATOM 663 N N . GLY A 1 83 ? -0.054 -4.026 2.315 1.00 84.00 83 GLY A N 1
ATOM 664 C CA . GLY A 1 83 ? -1.293 -3.380 2.752 1.00 84.00 83 GLY A CA 1
ATOM 665 C C . GLY A 1 83 ? -2.213 -4.277 3.571 1.00 84.00 83 GLY A C 1
ATOM 666 O O . GLY A 1 83 ? -2.916 -3.782 4.450 1.00 84.00 83 GLY A O 1
ATOM 667 N N . SER A 1 84 ? -2.138 -5.598 3.398 1.00 82.62 84 SER A N 1
ATOM 668 C CA . SER A 1 84 ? -2.854 -6.524 4.284 1.00 82.62 84 SER A CA 1
ATOM 669 C C . SER A 1 84 ? -2.389 -6.439 5.745 1.00 82.62 84 SER A C 1
ATOM 671 O O . SER A 1 84 ? -3.183 -6.674 6.659 1.00 82.62 84 SER A O 1
ATOM 673 N N . PHE A 1 85 ? -1.136 -6.030 5.988 1.00 84.81 85 PHE A N 1
ATOM 674 C CA . PHE A 1 85 ? -0.577 -5.910 7.336 1.00 84.81 85 PHE A CA 1
ATOM 675 C C . PHE A 1 85 ? -1.034 -4.655 8.081 1.00 84.81 85 PHE A C 1
ATOM 677 O O . PHE A 1 85 ? -0.782 -4.559 9.280 1.00 84.81 85 PHE A O 1
ATOM 684 N N . VAL A 1 86 ? -1.751 -3.729 7.432 1.00 86.12 86 VAL A N 1
ATOM 685 C CA . VAL A 1 86 ? -2.362 -2.560 8.097 1.00 86.12 86 VAL A CA 1
ATOM 686 C C . VAL A 1 86 ? -3.309 -2.987 9.220 1.00 86.12 86 VAL A C 1
ATOM 688 O O . VAL A 1 86 ? -3.452 -2.277 10.210 1.00 86.12 86 VAL A O 1
ATOM 691 N N . LEU A 1 87 ? -3.899 -4.179 9.109 1.00 79.69 87 LEU A N 1
ATOM 692 C CA . LEU A 1 87 ? -4.789 -4.745 10.122 1.00 79.69 87 LEU A CA 1
ATOM 693 C C . LEU A 1 87 ? -4.044 -5.393 11.301 1.00 79.69 87 LEU A C 1
ATOM 695 O O . LEU A 1 87 ? -4.644 -5.619 12.349 1.00 79.69 87 LEU A O 1
ATOM 699 N N . THR A 1 88 ? -2.752 -5.692 11.155 1.00 82.44 88 THR A N 1
ATOM 700 C CA . THR A 1 88 ? -1.966 -6.460 12.134 1.00 82.44 88 THR A CA 1
ATOM 701 C C . THR A 1 88 ? -1.788 -5.753 13.483 1.00 82.44 88 THR A C 1
ATOM 703 O O . THR A 1 88 ? -1.930 -6.415 14.512 1.00 82.44 88 THR A O 1
ATOM 706 N N . PRO A 1 89 ? -1.527 -4.431 13.556 1.00 82.19 89 PRO A N 1
ATOM 707 C CA . PRO A 1 89 ? -1.364 -3.740 14.838 1.00 82.19 89 PRO A CA 1
ATOM 708 C C . PRO A 1 89 ? -2.580 -3.840 15.766 1.00 82.19 89 PRO A C 1
ATOM 710 O O . PRO A 1 89 ? -2.419 -3.771 16.983 1.00 82.19 89 PRO A O 1
ATOM 713 N N . ARG A 1 90 ? -3.785 -4.087 15.230 1.00 73.38 90 ARG A N 1
ATOM 714 C CA . ARG A 1 90 ? -5.001 -4.313 16.033 1.00 73.38 90 ARG A CA 1
ATOM 715 C C . ARG A 1 90 ? -4.959 -5.598 16.866 1.00 73.38 90 ARG A C 1
ATOM 717 O O . ARG A 1 90 ? -5.773 -5.752 17.771 1.00 73.38 90 ARG A O 1
ATOM 724 N N . TYR A 1 91 ? -4.026 -6.509 16.589 1.00 74.50 91 TYR A N 1
ATOM 725 C CA . TYR A 1 91 ? -3.778 -7.682 17.435 1.00 74.50 91 TYR A CA 1
ATOM 726 C C . TYR A 1 91 ? -2.937 -7.360 18.668 1.00 74.50 91 TYR A C 1
ATOM 728 O O . TYR A 1 91 ? -2.933 -8.130 19.622 1.00 74.50 91 TYR A O 1
ATOM 736 N N . LEU A 1 92 ? -2.215 -6.241 18.637 1.00 75.25 92 LEU A N 1
ATOM 737 C CA . LEU A 1 92 ? -1.271 -5.844 19.679 1.00 75.25 92 LEU A CA 1
ATOM 738 C C . LEU A 1 92 ? -1.807 -4.671 20.503 1.00 75.25 92 LEU A C 1
ATOM 740 O O . LEU A 1 92 ? -1.526 -4.571 21.694 1.00 75.25 92 LEU A O 1
ATOM 744 N N . VAL A 1 93 ? -2.593 -3.790 19.877 1.00 78.62 93 VAL A N 1
ATOM 745 C CA . VAL A 1 93 ? -3.140 -2.583 20.497 1.00 78.62 93 VAL A CA 1
ATOM 746 C C . VAL A 1 93 ? -4.646 -2.727 20.663 1.00 78.62 93 VAL A C 1
ATOM 748 O O . VAL A 1 93 ? -5.389 -2.851 19.688 1.00 78.62 93 VAL A O 1
ATOM 751 N N . LYS A 1 94 ? -5.108 -2.675 21.915 1.00 73.56 94 LYS A N 1
ATOM 752 C CA . LYS A 1 94 ? -6.534 -2.725 22.235 1.00 73.56 94 LYS A CA 1
ATOM 753 C C . LYS A 1 94 ? -7.223 -1.444 21.750 1.00 73.56 94 LYS A C 1
ATOM 755 O O . LYS A 1 94 ? -6.887 -0.349 22.191 1.00 73.56 94 LYS A O 1
ATOM 760 N N . ALA A 1 95 ? -8.193 -1.588 20.851 1.00 75.19 95 ALA A N 1
ATOM 761 C CA . ALA A 1 95 ? -8.957 -0.485 20.275 1.00 75.19 95 ALA A CA 1
ATOM 762 C C . ALA A 1 95 ? -10.460 -0.767 20.411 1.00 75.19 95 ALA A C 1
ATOM 764 O O . ALA A 1 95 ? -11.092 -1.331 19.516 1.00 75.19 95 ALA A O 1
ATOM 765 N N . ASP A 1 96 ? -11.027 -0.394 21.558 1.00 78.44 96 ASP A N 1
ATOM 766 C CA . ASP A 1 96 ? -12.411 -0.733 21.911 1.00 78.44 96 ASP A CA 1
ATOM 767 C C . ASP A 1 96 ? -13.442 0.212 21.253 1.00 78.44 96 ASP A C 1
ATOM 769 O O . ASP A 1 96 ? -14.585 -0.177 21.017 1.00 78.44 96 ASP A O 1
ATOM 773 N N . THR A 1 97 ? -13.040 1.434 20.880 1.00 85.44 97 THR A N 1
ATOM 774 C CA . THR A 1 97 ? -13.907 2.429 20.221 1.00 85.44 97 THR A CA 1
ATOM 775 C C . THR A 1 97 ? -13.647 2.518 18.715 1.00 85.44 97 THR A C 1
ATOM 777 O O . THR A 1 97 ? -12.553 2.217 18.237 1.00 85.44 97 THR A O 1
ATOM 780 N N . VAL A 1 98 ? -14.639 2.977 17.942 1.00 83.06 98 VAL A N 1
ATOM 781 C CA . VAL A 1 98 ? -14.490 3.192 16.486 1.00 83.06 98 VAL A CA 1
ATOM 782 C C . VAL A 1 98 ? -13.380 4.205 16.184 1.00 83.06 98 VAL A C 1
ATOM 784 O O . VAL A 1 98 ? -12.565 3.972 15.297 1.00 83.06 98 VAL A O 1
ATOM 787 N N . ALA A 1 99 ? -13.298 5.288 16.963 1.00 84.81 99 ALA A N 1
ATOM 788 C CA . ALA A 1 99 ? -12.256 6.303 16.813 1.00 84.81 99 ALA A CA 1
ATOM 789 C C . ALA A 1 99 ? -10.847 5.729 17.042 1.00 84.81 99 ALA A C 1
ATOM 791 O O . ALA A 1 99 ? -9.943 6.001 16.255 1.00 84.81 99 ALA A O 1
ATOM 792 N N . ALA A 1 100 ? -10.666 4.884 18.064 1.00 84.62 100 ALA A N 1
ATOM 793 C CA . ALA A 1 100 ? -9.384 4.230 18.324 1.00 84.62 100 ALA A CA 1
ATOM 794 C C . ALA A 1 100 ? -8.993 3.262 17.195 1.00 84.62 100 ALA A C 1
ATOM 796 O O . ALA A 1 100 ? -7.842 3.257 16.767 1.00 84.62 100 ALA A O 1
ATOM 797 N N . LYS A 1 101 ? -9.951 2.486 16.667 1.00 82.94 101 LYS A N 1
ATOM 798 C CA . LYS A 1 101 ? -9.717 1.573 15.531 1.00 82.94 101 LYS A CA 1
ATOM 799 C C . LYS A 1 101 ? -9.267 2.331 14.282 1.00 82.94 101 LYS A C 1
ATOM 801 O O . LYS A 1 101 ? -8.275 1.961 13.659 1.00 82.94 101 LYS A O 1
ATOM 806 N N . LEU A 1 102 ? -9.956 3.429 13.963 1.00 85.81 102 LEU A N 1
ATOM 807 C CA . LEU A 1 102 ? -9.592 4.299 12.846 1.00 85.81 102 LEU A CA 1
ATOM 808 C C . LEU A 1 102 ? -8.199 4.898 13.037 1.00 85.81 102 LEU A C 1
ATOM 810 O O . LEU A 1 102 ? -7.395 4.834 12.116 1.00 85.81 102 LEU A O 1
ATOM 814 N N . LEU A 1 103 ? -7.886 5.419 14.226 1.00 87.81 103 LEU A N 1
ATOM 815 C CA . LEU A 1 103 ? -6.574 6.000 14.513 1.00 87.81 103 LEU A CA 1
ATOM 816 C C . LEU A 1 103 ? -5.441 4.979 14.335 1.00 87.81 103 LEU A C 1
ATOM 818 O O . LEU A 1 103 ? -4.444 5.282 13.680 1.00 87.81 103 LEU A O 1
ATOM 822 N N . VAL A 1 104 ? -5.609 3.763 14.868 1.00 88.25 104 VAL A N 1
ATOM 823 C CA . VAL A 1 104 ? -4.623 2.681 14.717 1.00 88.25 104 VAL A CA 1
ATOM 824 C C . VAL A 1 104 ? -4.405 2.355 13.241 1.00 88.25 104 VAL A C 1
ATOM 826 O O . VAL A 1 104 ? -3.257 2.288 12.806 1.00 88.25 104 VAL A O 1
ATOM 829 N N . ASN A 1 105 ? -5.472 2.219 12.452 1.00 87.88 105 ASN A N 1
ATOM 830 C CA . ASN A 1 105 ? -5.336 1.909 11.030 1.00 87.88 105 ASN A CA 1
ATOM 831 C C . ASN A 1 105 ? -4.777 3.075 10.214 1.00 87.88 105 ASN A C 1
ATOM 833 O O . ASN A 1 105 ? -4.025 2.829 9.277 1.00 87.88 105 ASN A O 1
ATOM 837 N N . VAL A 1 106 ? -5.092 4.326 10.560 1.00 89.19 106 VAL A N 1
ATOM 838 C CA . VAL A 1 106 ? -4.486 5.511 9.932 1.00 89.19 106 VAL A CA 1
ATOM 839 C C . VAL A 1 106 ? -2.976 5.456 10.123 1.00 89.19 106 VAL A C 1
ATOM 841 O O . VAL A 1 106 ? -2.241 5.447 9.138 1.00 89.19 106 VAL A O 1
ATOM 844 N N . ILE A 1 107 ? -2.517 5.339 11.372 1.00 89.38 107 ILE A N 1
ATOM 845 C CA . ILE A 1 107 ? -1.087 5.287 11.696 1.00 89.38 107 ILE A CA 1
ATOM 846 C C . ILE A 1 107 ? -0.440 4.088 11.002 1.00 89.38 107 ILE A C 1
ATOM 848 O O . ILE A 1 107 ? 0.549 4.258 10.296 1.00 89.38 107 ILE A O 1
ATOM 852 N N . ALA A 1 108 ? -1.031 2.898 11.123 1.00 90.19 108 ALA A N 1
ATOM 853 C CA . ALA A 1 108 ? -0.518 1.689 10.490 1.00 90.19 108 ALA A CA 1
ATOM 854 C C . ALA A 1 108 ? -0.412 1.840 8.968 1.00 90.19 108 ALA A C 1
ATOM 856 O O . ALA A 1 108 ? 0.622 1.512 8.392 1.00 90.19 108 ALA A O 1
ATOM 857 N N . SER A 1 109 ? -1.446 2.378 8.320 1.00 91.62 109 SER A N 1
ATOM 858 C CA . SER A 1 109 ? -1.477 2.580 6.871 1.00 91.62 109 SER A CA 1
ATOM 859 C C . SER A 1 109 ? -0.410 3.559 6.398 1.00 91.62 109 SER A C 1
ATOM 861 O O . SER A 1 109 ? 0.279 3.268 5.421 1.00 91.62 109 SER A O 1
ATOM 863 N N . LEU A 1 110 ? -0.208 4.667 7.115 1.00 90.50 110 LEU A N 1
ATOM 864 C CA . LEU A 1 110 ? 0.814 5.659 6.794 1.00 90.50 110 LEU A CA 1
ATOM 865 C C . LEU A 1 110 ? 2.220 5.116 7.048 1.00 90.50 110 LEU A C 1
ATOM 867 O O . LEU A 1 110 ? 3.079 5.238 6.179 1.00 90.50 110 LEU A O 1
ATOM 871 N N . SER A 1 111 ? 2.458 4.472 8.193 1.00 89.38 111 SER A N 1
ATOM 872 C CA . SER A 1 111 ? 3.762 3.893 8.529 1.00 89.38 111 SER A CA 1
ATOM 873 C C . SER A 1 111 ? 4.156 2.791 7.552 1.00 89.38 111 SER A C 1
ATOM 875 O O . SER A 1 111 ? 5.272 2.797 7.041 1.00 89.38 111 SER A O 1
ATOM 877 N N . ILE A 1 112 ? 3.238 1.875 7.242 1.00 90.69 112 ILE A N 1
ATOM 878 C CA . ILE A 1 112 ? 3.479 0.795 6.284 1.00 90.69 112 ILE A CA 1
ATOM 879 C C . ILE A 1 112 ? 3.726 1.359 4.884 1.00 90.69 112 ILE A C 1
ATOM 881 O O . ILE A 1 112 ? 4.659 0.925 4.211 1.00 90.69 112 ILE A O 1
ATOM 885 N N . SER A 1 113 ? 2.941 2.353 4.462 1.00 89.94 113 SER A N 1
ATOM 886 C CA . SER A 1 113 ? 3.148 3.021 3.176 1.00 89.94 113 SER A CA 1
ATOM 887 C C . SER A 1 113 ? 4.495 3.742 3.120 1.00 89.94 113 SER A C 1
ATOM 889 O O . SER A 1 113 ? 5.203 3.623 2.126 1.00 89.94 113 SER A O 1
ATOM 891 N N . GLY A 1 114 ? 4.895 4.423 4.197 1.00 86.88 114 GLY A N 1
ATOM 892 C CA . GLY A 1 114 ? 6.190 5.096 4.307 1.00 86.88 114 GLY A CA 1
ATOM 893 C C . GLY A 1 114 ? 7.372 4.125 4.287 1.00 86.88 114 GLY A C 1
ATOM 894 O O . GLY A 1 114 ? 8.332 4.350 3.553 1.00 86.88 114 GLY A O 1
ATOM 895 N N . ILE A 1 115 ? 7.289 3.011 5.022 1.00 86.38 115 ILE A N 1
ATOM 896 C CA . ILE A 1 115 ? 8.309 1.948 5.004 1.00 86.38 115 ILE A CA 1
ATOM 897 C C . ILE A 1 115 ? 8.393 1.324 3.612 1.00 86.38 115 ILE A C 1
ATOM 899 O O . ILE A 1 115 ? 9.489 1.148 3.078 1.00 86.38 115 ILE A O 1
ATOM 903 N N . PHE A 1 116 ? 7.245 1.017 3.002 1.00 85.88 116 PHE A N 1
ATOM 904 C CA . PHE A 1 116 ? 7.194 0.489 1.646 1.00 85.88 116 PHE A CA 1
ATOM 905 C C . PHE A 1 116 ? 7.842 1.469 0.665 1.00 85.88 116 PHE A C 1
ATOM 907 O O . PHE A 1 116 ? 8.725 1.070 -0.093 1.00 85.88 116 PHE A O 1
ATOM 914 N N . ALA A 1 117 ? 7.491 2.753 0.741 1.00 83.62 117 ALA A N 1
ATOM 915 C CA . ALA A 1 117 ? 8.076 3.792 -0.087 1.00 83.62 117 ALA A CA 1
ATOM 916 C C . ALA A 1 117 ? 9.594 3.878 0.081 1.00 83.62 117 ALA A C 1
ATOM 918 O O . ALA A 1 117 ? 10.322 3.740 -0.899 1.00 83.62 117 ALA A O 1
ATOM 919 N N . MET A 1 118 ? 10.086 4.011 1.316 1.00 80.69 118 MET A N 1
ATOM 920 C CA . MET A 1 118 ? 11.523 4.046 1.595 1.00 80.69 118 MET A CA 1
ATOM 921 C C . MET A 1 118 ? 12.231 2.801 1.066 1.00 80.69 118 MET A C 1
ATOM 923 O O . MET A 1 118 ? 13.233 2.935 0.372 1.00 80.69 118 MET A O 1
ATOM 927 N N . SER A 1 119 ? 11.697 1.601 1.316 1.00 78.44 119 SER A N 1
ATOM 928 C CA . SER A 1 119 ? 12.297 0.354 0.821 1.00 78.44 119 SER A CA 1
ATOM 929 C C . SER A 1 119 ? 12.438 0.348 -0.701 1.00 78.44 119 SER A C 1
ATOM 931 O O . SER A 1 119 ? 13.434 -0.144 -1.226 1.00 78.44 119 SER A O 1
ATOM 933 N N . ARG A 1 120 ? 11.480 0.948 -1.420 1.00 75.19 120 ARG A N 1
ATOM 934 C CA . ARG A 1 120 ? 11.529 1.068 -2.877 1.00 75.19 120 ARG A CA 1
ATOM 935 C C . ARG A 1 120 ? 12.522 2.119 -3.330 1.00 75.19 120 ARG A C 1
ATOM 937 O O . ARG A 1 120 ? 13.290 1.815 -4.232 1.00 75.19 120 ARG A O 1
ATOM 944 N N . VAL A 1 121 ? 12.573 3.288 -2.691 1.00 73.06 121 VAL A N 1
ATOM 945 C CA . VAL A 1 121 ? 13.612 4.292 -2.981 1.00 73.06 121 VAL A CA 1
ATOM 946 C C . VAL A 1 121 ? 15.004 3.698 -2.780 1.00 73.06 121 VAL A C 1
ATOM 948 O O . VAL A 1 121 ? 15.847 3.835 -3.657 1.00 73.06 121 VAL A O 1
ATOM 951 N N . PHE A 1 122 ? 15.230 2.978 -1.678 1.00 71.00 122 PHE A N 1
ATOM 952 C CA . PHE A 1 122 ? 16.497 2.290 -1.426 1.00 71.00 122 PHE A CA 1
ATOM 953 C C . PHE A 1 122 ? 16.802 1.235 -2.486 1.00 71.00 122 PHE A C 1
ATOM 955 O O . PHE A 1 122 ? 17.916 1.205 -2.998 1.00 71.00 122 PHE A O 1
ATOM 962 N N . LEU A 1 123 ? 15.826 0.396 -2.847 1.00 67.56 123 LEU A N 1
ATOM 963 C CA . LEU A 1 123 ? 16.012 -0.598 -3.902 1.00 67.56 123 LEU A CA 1
ATOM 964 C C . LEU A 1 123 ? 16.349 0.059 -5.238 1.00 67.56 123 LEU A C 1
ATOM 966 O O . LEU A 1 123 ? 17.274 -0.407 -5.883 1.00 67.56 123 LEU A O 1
ATOM 970 N N . PHE A 1 124 ? 15.671 1.145 -5.618 1.00 65.69 124 PHE A N 1
ATOM 971 C CA . PHE A 1 124 ? 15.967 1.884 -6.847 1.00 65.69 124 PHE A CA 1
ATOM 972 C C . PHE A 1 124 ? 17.326 2.581 -6.808 1.00 65.69 124 PHE A C 1
ATOM 974 O O . PHE A 1 124 ? 18.028 2.571 -7.812 1.00 65.69 124 PHE A O 1
ATOM 981 N N . ALA A 1 125 ? 17.721 3.153 -5.672 1.00 65.31 125 ALA A N 1
ATOM 982 C CA . ALA A 1 125 ? 19.034 3.772 -5.513 1.00 65.31 125 ALA A CA 1
ATOM 983 C C . ALA A 1 125 ? 20.163 2.730 -5.604 1.00 65.31 125 ALA A C 1
ATOM 985 O O . ALA A 1 125 ? 21.153 2.956 -6.291 1.00 65.31 125 ALA A O 1
ATOM 986 N N . LEU A 1 126 ? 19.990 1.569 -4.964 1.00 60.97 126 LEU A N 1
ATOM 987 C CA . LEU A 1 126 ? 20.954 0.464 -4.993 1.00 60.97 126 LEU A CA 1
ATOM 988 C C . LEU A 1 126 ? 20.983 -0.249 -6.348 1.00 60.97 126 LEU A C 1
ATOM 990 O O . LEU A 1 126 ? 22.042 -0.674 -6.803 1.00 60.97 126 LEU A O 1
ATOM 994 N N . SER A 1 127 ? 19.826 -0.404 -6.995 1.00 59.53 127 SER A N 1
ATOM 995 C CA . SER A 1 127 ? 19.729 -1.060 -8.295 1.00 59.53 127 SER A CA 1
ATOM 996 C C . SER A 1 127 ? 20.087 -0.130 -9.442 1.00 59.53 127 SER A C 1
ATOM 998 O O . SER A 1 127 ? 20.537 -0.631 -10.457 1.00 59.53 127 SER A O 1
ATOM 1000 N N . GLY A 1 128 ? 19.897 1.185 -9.321 1.00 53.88 128 GLY A N 1
ATOM 1001 C CA . GLY A 1 128 ? 20.195 2.155 -10.377 1.00 53.88 128 GLY A CA 1
ATOM 1002 C C . GLY A 1 128 ? 21.656 2.089 -10.816 1.00 53.88 128 GLY A C 1
ATOM 1003 O O . GLY A 1 128 ? 21.934 1.959 -12.004 1.00 53.88 128 GLY A O 1
ATOM 1004 N N . ASP A 1 129 ? 22.586 2.035 -9.865 1.00 48.25 129 ASP A N 1
ATOM 1005 C CA . ASP A 1 129 ? 24.017 1.932 -10.177 1.00 48.25 129 ASP A CA 1
ATOM 1006 C C . ASP A 1 129 ? 24.378 0.603 -10.876 1.00 48.25 129 ASP A C 1
ATOM 1008 O O . ASP A 1 129 ? 25.227 0.566 -11.766 1.00 48.25 129 ASP A O 1
ATOM 1012 N N . ALA A 1 130 ? 23.680 -0.489 -10.535 1.00 47.94 130 ALA A N 1
ATOM 1013 C CA . ALA A 1 130 ? 23.885 -1.817 -11.120 1.00 47.94 130 ALA A CA 1
ATOM 1014 C C . ALA A 1 130 ? 23.143 -2.034 -12.458 1.00 47.94 130 ALA A C 1
ATOM 1016 O O . ALA A 1 130 ? 23.621 -2.771 -13.318 1.00 47.94 130 ALA A O 1
ATOM 1017 N N . TYR A 1 131 ? 21.978 -1.410 -12.644 1.00 50.22 131 TYR A N 1
ATOM 1018 C CA . TYR A 1 131 ? 21.105 -1.586 -13.809 1.00 50.22 131 TYR A CA 1
ATOM 1019 C C . TYR A 1 131 ? 21.499 -0.675 -14.976 1.00 50.22 131 TYR A C 1
ATOM 1021 O O . TYR A 1 131 ? 21.344 -1.086 -16.124 1.00 50.22 131 TYR A O 1
ATOM 1029 N N . PHE A 1 132 ? 22.007 0.535 -14.708 1.00 50.81 132 PHE A N 1
ATOM 1030 C CA . PHE A 1 132 ? 22.362 1.492 -15.764 1.00 50.81 132 PHE A CA 1
ATOM 1031 C C . PHE A 1 132 ? 23.808 1.352 -16.262 1.00 50.81 132 PHE A C 1
ATOM 1033 O O . PHE A 1 132 ? 24.060 1.632 -17.429 1.00 50.81 132 PHE A O 1
ATOM 1040 N N . ASN A 1 133 ? 24.739 0.859 -15.435 1.00 49.53 133 ASN A N 1
ATOM 1041 C CA . ASN A 1 133 ? 26.141 0.670 -15.839 1.00 49.53 133 ASN A CA 1
ATOM 1042 C C . ASN A 1 133 ? 26.491 -0.771 -16.265 1.00 49.53 133 ASN A C 1
ATOM 1044 O O . ASN A 1 133 ? 27.553 -0.988 -16.842 1.00 49.53 133 ASN A O 1
ATOM 1048 N N . GLY A 1 134 ? 25.644 -1.765 -15.959 1.00 46.25 134 GLY A N 1
ATOM 1049 C CA . GLY A 1 134 ? 25.991 -3.191 -16.075 1.00 46.25 134 GLY A CA 1
ATOM 1050 C C . GLY A 1 134 ? 25.234 -4.009 -17.126 1.00 46.25 134 GLY A C 1
ATOM 1051 O O . GLY A 1 134 ? 25.560 -5.182 -17.305 1.00 46.25 134 GLY A O 1
ATOM 1052 N N . TRP A 1 135 ? 24.227 -3.455 -17.808 1.00 44.28 135 TRP A N 1
ATOM 1053 C CA . TRP A 1 135 ? 23.425 -4.232 -18.762 1.00 44.28 135 TRP A CA 1
ATOM 1054 C C . TRP A 1 135 ? 24.016 -4.162 -20.177 1.00 44.28 135 TRP A C 1
ATOM 1056 O O . TRP A 1 135 ? 24.206 -3.050 -20.673 1.00 44.28 135 TRP A O 1
ATOM 1066 N N . PRO A 1 136 ? 24.301 -5.298 -20.854 1.00 43.19 136 PRO A N 1
ATOM 1067 C CA . PRO A 1 136 ? 24.751 -5.274 -22.241 1.00 43.19 136 PRO A CA 1
ATOM 1068 C C . PRO A 1 136 ? 23.749 -4.526 -23.122 1.00 43.19 136 PRO A C 1
ATOM 1070 O O . PRO A 1 136 ? 22.547 -4.805 -23.114 1.00 43.19 136 PRO A O 1
ATOM 1073 N N . VAL A 1 137 ? 24.288 -3.551 -23.850 1.00 50.00 137 VAL A N 1
ATOM 1074 C CA . VAL A 1 137 ? 23.590 -2.765 -24.863 1.00 50.00 137 VAL A CA 1
ATOM 1075 C C . VAL A 1 137 ? 23.517 -3.630 -26.121 1.00 50.00 137 VAL A C 1
ATOM 1077 O O . VAL A 1 137 ? 24.337 -3.501 -27.023 1.00 50.00 137 VAL A O 1
ATOM 1080 N N . GLU A 1 138 ? 22.596 -4.588 -26.122 1.00 45.59 138 GLU A N 1
ATOM 1081 C CA . GLU A 1 138 ? 22.100 -5.206 -27.357 1.00 45.59 138 GLU A CA 1
ATOM 1082 C C . GLU A 1 138 ? 20.793 -4.530 -27.773 1.00 45.59 138 GLU A C 1
ATOM 1084 O O . GLU A 1 138 ? 19.912 -4.332 -26.890 1.00 45.59 138 GLU A O 1
#

Radius of gyration: 17.24 Å; chains: 1; bounding box: 42×26×50 Å

Organism: Mariprofundus aestuarium (NCBI:txid1921086)

Sequence (138 aa):
MSPLFQSLLIYALVLVVFATMVHSKGRHFNTIHPLEIAFLFMPWLTVVGMAYIFFGSIDALYERTGVWTFFWIMQVIGAGVVGSFVLTPRYLVKADTVAAKLLVNVIASLSISGIFAMSRVFLFALSGDAYFNGWPVE

pLDDT: mean 76.01, std 13.35, range [43.19, 92.81]